Protein AF-A0A151TI60-F1 (afdb_monomer_lite)

pLDDT: mean 70.95, std 10.56, range [42.06, 92.31]

Structure (mmCIF, N/CA/C/O backbone):
data_AF-A0A151TI60-F1
#
_entry.id   AF-A0A151TI60-F1
#
loop_
_atom_site.group_PDB
_atom_site.id
_atom_site.type_symbol
_atom_site.label_atom_id
_atom_site.label_alt_id
_atom_site.label_comp_id
_atom_site.label_asym_id
_atom_site.label_entity_id
_atom_site.label_seq_id
_atom_site.pdbx_PDB_ins_code
_atom_site.Cartn_x
_atom_site.Cartn_y
_atom_site.Cartn_z
_atom_site.occupancy
_atom_site.B_iso_or_equiv
_atom_site.auth_seq_id
_atom_site.auth_comp_id
_atom_site.auth_asym_id
_atom_site.auth_atom_id
_atom_site.pdbx_PDB_model_num
ATOM 1 N N . CYS A 1 1 ? -8.403 -3.399 25.163 1.00 45.44 1 CYS A N 1
ATOM 2 C CA . CYS A 1 1 ? -7.219 -4.277 25.076 1.00 45.44 1 CYS A CA 1
ATOM 3 C C . CYS A 1 1 ? -6.019 -3.353 24.938 1.00 45.44 1 CYS A C 1
ATOM 5 O O . CYS A 1 1 ? -5.718 -2.913 23.835 1.00 45.44 1 CYS A O 1
ATOM 7 N N . ASN A 1 2 ? -5.475 -2.908 26.072 1.00 42.06 2 ASN A N 1
ATOM 8 C CA . ASN A 1 2 ? -4.464 -1.856 26.097 1.00 42.06 2 ASN A CA 1
ATOM 9 C C . ASN A 1 2 ? -3.101 -2.520 26.053 1.00 42.06 2 ASN A C 1
ATOM 11 O O . ASN A 1 2 ? -2.663 -3.144 27.014 1.00 42.06 2 ASN A O 1
ATOM 15 N N . ASN A 1 3 ? -2.501 -2.435 24.875 1.00 53.81 3 ASN A N 1
ATOM 16 C CA . ASN A 1 3 ? -1.227 -3.040 24.566 1.00 53.81 3 ASN A CA 1
ATOM 17 C C . ASN A 1 3 ? -0.144 -2.296 25.352 1.00 53.81 3 ASN A C 1
ATOM 19 O O . ASN A 1 3 ? 0.116 -1.126 25.077 1.00 53.81 3 ASN A O 1
ATOM 23 N N . GLU A 1 4 ? 0.525 -2.971 26.287 1.00 60.88 4 GLU A N 1
ATOM 24 C CA . GLU A 1 4 ? 1.776 -2.479 26.891 1.00 60.88 4 GLU A CA 1
ATOM 25 C C . GLU A 1 4 ? 2.807 -2.066 25.823 1.00 60.88 4 GLU A C 1
ATOM 27 O O . GLU A 1 4 ? 3.604 -1.152 26.024 1.00 60.88 4 GLU A O 1
ATOM 32 N N . VAL A 1 5 ? 2.704 -2.661 24.630 1.00 61.25 5 VAL A N 1
ATOM 33 C CA . VAL A 1 5 ? 3.433 -2.287 23.413 1.00 61.25 5 VAL A CA 1
ATOM 34 C C . VAL A 1 5 ? 3.271 -0.798 23.069 1.00 61.25 5 VAL A C 1
ATOM 36 O O . VAL A 1 5 ? 4.243 -0.148 22.696 1.00 61.25 5 VAL A O 1
ATOM 39 N N . THR A 1 6 ? 2.077 -0.221 23.238 1.00 58.16 6 THR A N 1
ATOM 40 C CA . THR A 1 6 ? 1.814 1.196 22.942 1.00 58.16 6 THR A CA 1
ATOM 41 C C . THR A 1 6 ? 2.590 2.116 23.884 1.00 58.16 6 THR A C 1
ATOM 43 O O . THR A 1 6 ? 3.173 3.100 23.434 1.00 58.16 6 THR A O 1
ATOM 46 N N . LEU A 1 7 ? 2.660 1.784 25.178 1.00 61.22 7 LEU A N 1
ATOM 47 C CA . LEU A 1 7 ? 3.423 2.561 26.163 1.00 61.22 7 LEU A CA 1
ATOM 48 C C . LEU A 1 7 ? 4.919 2.526 25.845 1.00 61.22 7 LEU A C 1
ATOM 50 O O . LEU A 1 7 ? 5.554 3.575 25.784 1.00 61.22 7 LEU A O 1
ATOM 54 N N . HIS A 1 8 ? 5.450 1.339 25.544 1.00 62.22 8 HIS A N 1
ATOM 55 C CA . HIS A 1 8 ? 6.873 1.149 25.266 1.00 62.22 8 HIS A CA 1
ATOM 56 C C . HIS A 1 8 ? 7.339 1.855 23.977 1.00 62.22 8 HIS A C 1
ATOM 58 O O . HIS A 1 8 ? 8.471 2.333 23.907 1.00 62.22 8 HIS A O 1
ATOM 64 N N . ILE A 1 9 ? 6.465 1.971 22.967 1.00 60.25 9 ILE A N 1
ATOM 65 C CA . ILE A 1 9 ? 6.745 2.721 21.728 1.00 60.25 9 ILE A CA 1
ATOM 66 C C . ILE A 1 9 ? 6.664 4.239 21.958 1.00 60.25 9 ILE A C 1
ATOM 68 O O . ILE A 1 9 ? 7.462 4.990 21.397 1.00 60.25 9 ILE A O 1
ATOM 72 N N . THR A 1 10 ? 5.744 4.698 22.812 1.00 58.78 10 THR A N 1
ATOM 73 C CA . THR A 1 10 ? 5.568 6.131 23.123 1.00 58.78 10 THR A CA 1
ATOM 74 C C . THR A 1 10 ? 6.752 6.699 23.920 1.00 58.78 10 THR A C 1
ATOM 76 O O . THR A 1 10 ? 7.045 7.889 23.830 1.00 58.78 10 THR A O 1
ATOM 79 N N . SER A 1 11 ? 7.479 5.857 24.665 1.00 64.44 11 SER A N 1
ATOM 80 C CA . SER A 1 11 ? 8.630 6.274 25.479 1.00 64.44 11 SER A CA 1
ATOM 81 C C . SER A 1 11 ? 9.889 6.630 24.683 1.00 64.44 11 SER A C 1
ATOM 83 O O . SER A 1 11 ? 10.782 7.269 25.237 1.00 64.44 11 SER A O 1
ATOM 85 N N . ASN A 1 12 ? 9.993 6.241 23.407 1.00 65.81 12 ASN A N 1
ATOM 86 C CA . ASN A 1 12 ? 11.116 6.642 22.566 1.00 65.81 12 ASN A CA 1
ATOM 87 C C . ASN A 1 12 ? 10.671 7.754 21.603 1.00 65.81 12 ASN A C 1
ATOM 89 O O . ASN A 1 12 ? 9.950 7.458 20.653 1.00 65.81 12 ASN A O 1
ATOM 93 N N . PRO A 1 13 ? 11.106 9.012 21.788 1.00 57.50 13 PRO A N 1
ATOM 94 C CA . PRO A 1 13 ? 10.595 10.156 21.030 1.00 57.50 13 PRO A CA 1
ATOM 95 C C . PRO A 1 13 ? 10.799 10.027 19.511 1.00 57.50 13 PRO A C 1
ATOM 97 O O . PRO A 1 13 ? 9.941 10.452 18.741 1.00 57.50 13 PRO A O 1
ATOM 100 N N . VAL A 1 14 ? 11.868 9.354 19.071 1.00 60.22 14 VAL A N 1
ATOM 101 C CA . VAL A 1 14 ? 12.149 9.112 17.644 1.00 60.22 14 VAL A CA 1
ATOM 102 C C . VAL A 1 14 ? 11.169 8.102 17.037 1.00 60.22 14 VAL A C 1
ATOM 104 O O . VAL A 1 14 ? 10.744 8.250 15.889 1.00 60.22 14 VAL A O 1
ATOM 107 N N . PHE A 1 15 ? 10.782 7.072 17.796 1.00 59.44 15 PHE A N 1
ATOM 108 C CA . PHE A 1 15 ? 9.762 6.117 17.353 1.00 59.44 15 PHE A CA 1
ATOM 109 C C . PHE A 1 15 ? 8.355 6.652 17.571 1.00 59.44 15 PHE A C 1
ATOM 111 O O . PHE A 1 15 ? 7.479 6.339 16.773 1.00 59.44 15 PHE A O 1
ATOM 118 N N . HIS A 1 16 ? 8.134 7.489 18.580 1.00 63.41 16 HIS A N 1
ATOM 119 C CA . HIS A 1 16 ? 6.850 8.120 18.824 1.00 63.41 16 HIS A CA 1
ATOM 120 C C . HIS A 1 16 ? 6.447 8.995 17.636 1.00 63.41 16 HIS A C 1
ATOM 122 O O . HIS A 1 16 ? 5.323 8.858 17.159 1.00 63.41 16 HIS A O 1
ATOM 128 N N . GLU A 1 17 ? 7.332 9.853 17.127 1.00 64.62 17 GLU A N 1
ATOM 129 C CA . GLU A 1 17 ? 6.992 10.732 16.004 1.00 64.62 17 GLU A CA 1
ATOM 130 C C . GLU A 1 17 ? 6.736 9.929 14.719 1.00 64.62 17 GLU A C 1
ATOM 132 O O . GLU A 1 17 ? 5.673 10.059 14.111 1.00 64.62 17 GLU A O 1
ATOM 137 N N . ARG A 1 18 ? 7.624 8.986 14.367 1.00 68.00 18 ARG A N 1
ATOM 138 C CA . ARG A 1 18 ? 7.428 8.095 13.203 1.00 68.00 18 ARG A CA 1
ATOM 139 C C . ARG A 1 18 ? 6.165 7.236 13.311 1.00 68.00 18 ARG A C 1
ATOM 141 O O . ARG A 1 18 ? 5.431 7.100 12.337 1.00 68.00 18 ARG A O 1
ATOM 148 N N . THR 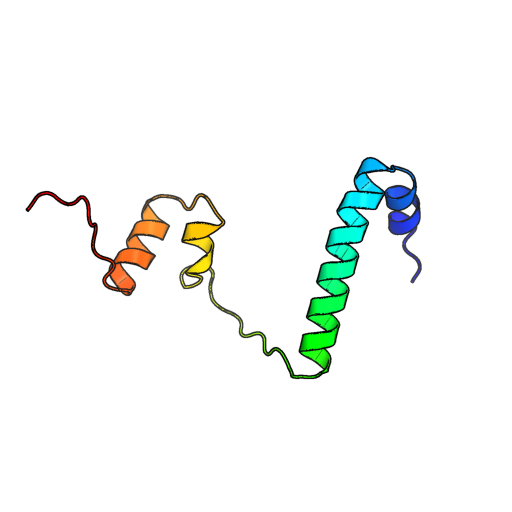A 1 19 ? 5.882 6.689 14.492 1.00 68.19 19 THR A N 1
ATOM 149 C CA . THR A 1 19 ? 4.684 5.866 14.731 1.00 68.19 19 THR A CA 1
ATOM 150 C C . THR A 1 19 ? 3.421 6.719 14.764 1.00 68.19 19 THR A C 1
ATOM 152 O O . THR A 1 19 ? 2.366 6.256 14.345 1.00 68.19 19 THR A O 1
ATOM 155 N N . LYS A 1 20 ? 3.511 7.980 15.204 1.00 75.56 20 LYS A N 1
ATOM 156 C CA . LYS A 1 20 ? 2.391 8.925 15.172 1.00 75.56 20 LYS A CA 1
ATOM 157 C C . LYS A 1 20 ? 1.948 9.191 13.736 1.00 75.56 20 LYS A C 1
ATOM 159 O O . LYS A 1 20 ? 0.750 9.154 13.489 1.00 75.56 20 LYS A O 1
ATOM 164 N N . HIS A 1 21 ? 2.878 9.399 12.803 1.00 75.06 21 HIS A N 1
ATOM 165 C CA . HIS A 1 21 ? 2.532 9.573 11.388 1.00 75.06 21 HIS A CA 1
ATOM 166 C C . HIS A 1 21 ? 1.837 8.334 10.816 1.00 75.06 21 HIS A C 1
ATOM 168 O O . HIS A 1 21 ? 0.713 8.444 10.344 1.00 75.06 21 HIS A O 1
ATOM 174 N N . ILE A 1 22 ? 2.421 7.144 11.004 1.00 75.50 22 ILE A N 1
ATOM 175 C CA . ILE A 1 22 ? 1.808 5.874 10.572 1.00 75.50 22 ILE A CA 1
ATOM 176 C C . ILE A 1 22 ? 0.417 5.684 11.201 1.00 75.50 22 ILE A C 1
ATOM 178 O O . ILE A 1 22 ? -0.515 5.228 10.541 1.00 75.50 22 ILE A O 1
ATOM 182 N N . GLY A 1 23 ? 0.263 6.040 12.478 1.00 81.06 23 GLY A N 1
ATOM 183 C CA . GLY A 1 23 ? -1.008 5.963 13.192 1.00 81.06 23 GLY A CA 1
ATOM 184 C C . GLY A 1 23 ? -2.067 6.912 12.631 1.00 81.06 23 GLY A C 1
ATOM 185 O O . GLY A 1 23 ? -3.212 6.496 12.456 1.00 81.06 23 GLY A O 1
ATOM 186 N N . ILE A 1 24 ? -1.690 8.157 12.320 1.00 82.69 24 ILE A N 1
ATOM 187 C CA . ILE A 1 24 ? -2.579 9.159 11.714 1.00 82.69 24 ILE A CA 1
ATOM 188 C C . ILE A 1 24 ? -2.989 8.724 10.306 1.00 82.69 24 ILE A C 1
ATOM 190 O O . ILE A 1 24 ? -4.178 8.734 9.998 1.00 82.69 24 ILE A O 1
ATOM 194 N N . ASP A 1 25 ? -2.034 8.287 9.486 1.00 79.81 25 ASP A N 1
ATOM 195 C CA . ASP A 1 25 ? -2.294 7.865 8.108 1.00 79.81 25 ASP A CA 1
ATOM 196 C C . ASP A 1 25 ? -3.212 6.635 8.074 1.00 79.81 25 ASP A C 1
ATOM 198 O O . ASP A 1 25 ? -4.189 6.593 7.326 1.00 79.81 25 ASP A O 1
ATOM 202 N N . CYS A 1 26 ? -2.963 5.657 8.951 1.00 83.88 26 CYS A N 1
ATOM 203 C CA . CYS A 1 26 ? -3.814 4.478 9.099 1.00 83.88 26 CYS A CA 1
ATOM 204 C C . CYS A 1 26 ? -5.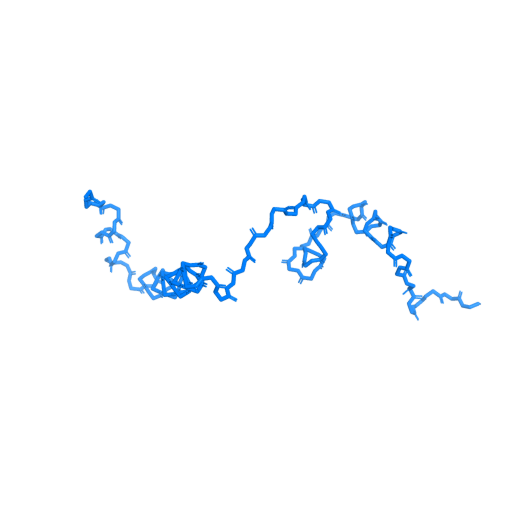234 4.850 9.544 1.00 83.88 26 CYS A C 1
ATOM 206 O O . CYS A 1 26 ? -6.211 4.341 8.991 1.00 83.88 26 CYS A O 1
ATOM 208 N N . TYR A 1 27 ? -5.360 5.756 10.519 1.00 87.50 27 TYR A N 1
ATOM 209 C CA . TYR A 1 27 ? -6.661 6.236 10.978 1.00 87.50 27 TYR A CA 1
ATOM 210 C C . TYR A 1 27 ? -7.426 6.939 9.850 1.00 87.50 27 TYR A C 1
ATOM 212 O O . TYR A 1 27 ? -8.588 6.615 9.612 1.00 87.50 27 TYR A O 1
ATOM 220 N N . PHE A 1 28 ? -6.759 7.829 9.113 1.00 85.62 28 PHE A N 1
ATOM 221 C CA . PHE A 1 28 ? -7.350 8.569 8.002 1.00 85.62 28 PHE A CA 1
ATOM 222 C C . PHE A 1 28 ? -7.848 7.641 6.887 1.00 85.62 28 PHE A C 1
ATOM 224 O O . PHE A 1 28 ? -9.009 7.723 6.487 1.00 85.62 28 PHE A O 1
ATOM 231 N N . VAL A 1 29 ? -7.005 6.712 6.419 1.00 85.62 29 VAL A N 1
ATOM 232 C CA . VAL A 1 29 ? -7.395 5.748 5.376 1.00 85.62 29 VAL A CA 1
ATOM 233 C C . VAL A 1 29 ? -8.552 4.873 5.858 1.00 85.62 29 VAL A C 1
ATOM 235 O O . VAL A 1 29 ? -9.515 4.665 5.123 1.00 85.62 29 VAL A O 1
ATOM 238 N N . LYS A 1 30 ? -8.508 4.404 7.110 1.00 87.31 30 LYS A N 1
ATOM 239 C CA . LYS A 1 30 ? -9.584 3.593 7.690 1.00 87.31 30 LYS A CA 1
ATOM 240 C C . LYS A 1 30 ? -10.908 4.353 7.754 1.00 87.31 30 LYS A C 1
ATOM 242 O O . LYS A 1 30 ? -11.942 3.775 7.432 1.00 87.31 30 LYS A O 1
ATOM 247 N N . GLU A 1 31 ? -10.889 5.622 8.157 1.00 91.38 31 GLU A N 1
ATOM 248 C CA . GLU A 1 31 ? -12.086 6.467 8.196 1.00 91.38 31 GLU A CA 1
ATOM 249 C C . GLU A 1 31 ? -12.702 6.613 6.799 1.00 91.38 31 GLU A C 1
ATOM 251 O O . GLU A 1 31 ? -13.906 6.426 6.634 1.00 91.38 31 GLU A O 1
ATOM 256 N N . LYS A 1 32 ? -11.863 6.844 5.784 1.00 88.62 32 LYS A N 1
ATOM 257 C CA . LYS A 1 32 ? -12.282 6.998 4.385 1.00 88.62 32 LYS A CA 1
ATOM 258 C C . LYS A 1 32 ? -12.824 5.715 3.752 1.00 88.62 32 LYS A C 1
ATOM 260 O O . LYS A 1 32 ? -13.713 5.768 2.904 1.00 88.62 32 LYS A O 1
ATOM 265 N N . VAL A 1 33 ? -12.324 4.557 4.179 1.00 88.38 33 VAL A N 1
ATOM 266 C CA . VAL A 1 33 ? -12.894 3.259 3.786 1.00 88.38 33 VAL A CA 1
ATOM 267 C C . VAL A 1 33 ? -14.251 3.036 4.456 1.00 88.38 33 VAL A C 1
ATOM 269 O O . VAL A 1 33 ? -15.203 2.620 3.801 1.00 88.38 33 VAL A O 1
ATOM 272 N N . LEU A 1 34 ? -14.379 3.358 5.748 1.00 88.81 34 LEU A N 1
ATOM 273 C CA . LEU A 1 34 ? -15.647 3.225 6.477 1.00 88.81 34 LEU A CA 1
ATOM 274 C C . LEU A 1 34 ? -16.729 4.181 5.960 1.00 88.81 34 LEU A C 1
ATOM 276 O O . LEU A 1 34 ? -17.900 3.806 5.923 1.00 88.81 34 LEU A O 1
ATOM 280 N N . SER A 1 35 ? -16.352 5.383 5.519 1.00 92.31 35 SER A N 1
ATOM 281 C CA . SER A 1 35 ? -17.269 6.322 4.864 1.00 92.31 35 SER A CA 1
ATOM 282 C C . SER A 1 35 ? -17.644 5.913 3.434 1.00 92.31 35 SER A C 1
ATOM 284 O O . SER A 1 35 ? -18.427 6.612 2.796 1.00 92.31 35 SER A O 1
ATOM 286 N N . SER A 1 36 ? -17.119 4.784 2.931 1.00 88.81 36 SER A N 1
ATOM 287 C CA . SER A 1 36 ? -17.275 4.313 1.545 1.00 88.81 36 SER A CA 1
ATOM 288 C C . SER A 1 36 ? -16.786 5.314 0.487 1.00 88.81 36 SER A C 1
ATOM 290 O O . SER A 1 36 ? -17.145 5.206 -0.683 1.00 88.81 36 SER A O 1
ATOM 292 N N . GLU A 1 37 ? -15.958 6.285 0.884 1.00 88.06 37 GLU A N 1
ATOM 293 C CA . GLU A 1 37 ? -15.320 7.250 -0.019 1.00 88.06 37 GLU A CA 1
ATOM 294 C C . GLU A 1 37 ? -14.127 6.615 -0.747 1.00 88.06 37 GLU A C 1
ATOM 296 O O . GLU A 1 37 ? -13.808 6.987 -1.874 1.00 88.06 37 GLU A O 1
ATOM 301 N N . ILE A 1 38 ? -13.499 5.618 -0.114 1.00 87.94 38 ILE A N 1
ATOM 302 C CA . ILE A 1 38 ? -12.453 4.777 -0.693 1.00 87.94 38 ILE A CA 1
ATOM 303 C C . ILE A 1 38 ? -12.914 3.320 -0.638 1.00 87.94 38 ILE A C 1
ATOM 305 O O . ILE A 1 38 ? -13.307 2.817 0.411 1.00 87.94 38 ILE A O 1
ATOM 309 N N . THR A 1 39 ? -12.822 2.622 -1.764 1.00 84.81 39 THR A N 1
ATOM 310 C CA . THR A 1 39 ? -12.984 1.167 -1.842 1.00 84.81 39 THR A CA 1
ATOM 311 C C . THR A 1 39 ? -11.620 0.538 -2.096 1.00 84.81 39 THR A C 1
ATOM 313 O O . THR A 1 39 ? -10.811 1.068 -2.855 1.00 84.81 39 THR A O 1
ATOM 316 N N . THR A 1 40 ? -11.323 -0.558 -1.401 1.00 81.88 40 THR A N 1
ATOM 317 C CA . THR A 1 40 ? -10.052 -1.273 -1.541 1.00 81.88 40 THR A CA 1
ATOM 318 C C . THR A 1 40 ? -10.314 -2.643 -2.137 1.00 81.88 40 THR A C 1
ATOM 320 O O . THR A 1 40 ? -10.942 -3.478 -1.485 1.00 81.88 40 THR A O 1
ATOM 323 N N . ASP A 1 41 ? -9.788 -2.884 -3.331 1.00 84.06 41 ASP A N 1
ATOM 324 C CA . ASP A 1 41 ? -9.787 -4.202 -3.953 1.00 84.06 41 ASP A CA 1
ATOM 325 C C . ASP A 1 41 ? -8.427 -4.870 -3.770 1.00 84.06 41 ASP A C 1
ATOM 327 O O . ASP A 1 41 ? -7.373 -4.230 -3.824 1.00 84.06 41 ASP A O 1
ATOM 331 N N . PHE A 1 42 ? -8.445 -6.181 -3.545 1.00 79.75 42 PHE A N 1
ATOM 332 C CA . PHE A 1 42 ? -7.218 -6.960 -3.498 1.00 79.75 42 PHE A CA 1
ATOM 333 C C . PHE A 1 42 ? -6.650 -7.113 -4.911 1.00 79.75 42 PHE A C 1
ATOM 335 O O . PHE A 1 42 ? -7.289 -7.696 -5.787 1.00 79.75 42 PHE A O 1
ATOM 342 N N . VAL A 1 43 ? -5.423 -6.638 -5.109 1.00 77.00 43 VAL A N 1
ATOM 343 C CA . VAL A 1 43 ? -4.649 -6.837 -6.337 1.00 77.00 43 VAL A CA 1
ATOM 344 C C . VAL A 1 43 ? -3.494 -7.780 -6.018 1.00 77.00 43 VAL A C 1
ATOM 346 O O . VAL A 1 43 ? -2.831 -7.638 -4.992 1.00 77.00 43 VAL A O 1
ATOM 349 N N . SER A 1 44 ? -3.265 -8.778 -6.875 1.00 77.00 44 SER A N 1
ATOM 350 C CA . SER A 1 44 ? -2.126 -9.682 -6.703 1.00 77.00 44 SER A CA 1
ATOM 351 C C . SER A 1 44 ? -0.818 -8.896 -6.853 1.00 77.00 44 SER A C 1
ATOM 353 O O . SER A 1 44 ? -0.737 -7.995 -7.683 1.00 77.00 44 SER A O 1
ATOM 355 N N . SER A 1 45 ? 0.236 -9.245 -6.111 1.00 70.69 45 SER A N 1
ATOM 356 C CA . SER A 1 45 ? 1.522 -8.527 -6.199 1.00 70.69 45 SER A CA 1
ATOM 357 C C . SER A 1 45 ? 2.137 -8.542 -7.606 1.00 70.69 45 SER A C 1
ATOM 359 O O . SER A 1 45 ? 2.905 -7.657 -7.955 1.00 70.69 45 SER A O 1
ATOM 361 N N . ASN A 1 46 ? 1.794 -9.531 -8.441 1.00 68.56 46 ASN A N 1
ATOM 362 C CA . ASN A 1 46 ? 2.245 -9.574 -9.837 1.00 68.56 46 ASN A CA 1
ATOM 363 C C . ASN A 1 46 ? 1.495 -8.581 -10.740 1.00 68.56 46 ASN A C 1
ATOM 365 O O . ASN A 1 46 ? 1.955 -8.299 -11.842 1.00 68.56 46 ASN A O 1
ATOM 369 N N . ASP A 1 47 ? 0.352 -8.074 -10.285 1.00 68.25 47 ASP A N 1
ATOM 370 C CA . ASP A 1 47 ? -0.507 -7.125 -10.996 1.00 68.25 47 ASP A CA 1
ATOM 371 C C . ASP A 1 47 ? -0.471 -5.724 -10.362 1.00 68.25 47 ASP A C 1
ATOM 373 O O . ASP A 1 47 ? -1.109 -4.789 -10.850 1.00 68.25 47 ASP A O 1
ATOM 377 N N . GLN A 1 48 ? 0.282 -5.560 -9.272 1.00 75.12 48 GLN A N 1
ATOM 378 C CA . GLN A 1 48 ? 0.392 -4.311 -8.537 1.00 75.12 48 GLN A CA 1
ATOM 379 C C . GLN A 1 48 ? 1.419 -3.388 -9.210 1.00 75.12 48 GLN A C 1
ATOM 381 O O . GLN A 1 48 ? 2.593 -3.349 -8.857 1.00 75.12 48 GLN A O 1
ATOM 386 N N . LEU A 1 49 ? 0.962 -2.609 -10.196 1.00 69.56 49 LEU A N 1
ATOM 387 C CA . LEU A 1 49 ? 1.797 -1.679 -10.978 1.00 69.56 49 LEU A CA 1
ATOM 388 C C . LEU A 1 49 ? 2.596 -0.687 -10.121 1.00 69.56 4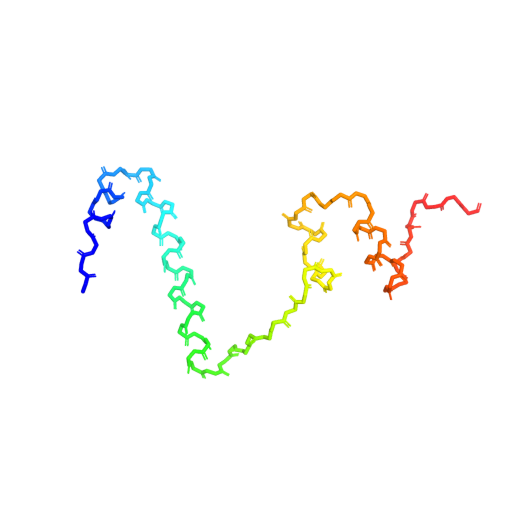9 LEU A C 1
ATOM 390 O O . LEU A 1 49 ? 3.708 -0.305 -10.483 1.00 69.56 49 LEU A O 1
ATOM 394 N N . ALA A 1 50 ? 2.033 -0.270 -8.986 1.00 69.50 50 ALA A N 1
ATOM 395 C CA . ALA A 1 50 ? 2.683 0.657 -8.067 1.00 69.50 50 ALA A CA 1
ATOM 396 C C . ALA A 1 50 ? 4.007 0.105 -7.514 1.00 69.50 50 ALA A C 1
ATOM 398 O O . ALA A 1 50 ? 4.901 0.891 -7.202 1.00 69.50 50 ALA A O 1
ATOM 399 N N . ASP A 1 51 ? 4.161 -1.220 -7.454 1.00 67.06 51 ASP A N 1
ATOM 400 C CA . ASP A 1 51 ? 5.358 -1.861 -6.916 1.00 67.06 51 ASP A CA 1
ATOM 401 C C . ASP A 1 51 ? 6.589 -1.598 -7.789 1.00 67.06 51 ASP A C 1
ATOM 403 O O . ASP A 1 51 ? 7.695 -1.570 -7.264 1.00 67.06 51 ASP A O 1
ATOM 407 N N . ILE A 1 52 ? 6.421 -1.306 -9.089 1.00 67.19 52 ILE A N 1
ATOM 408 C CA . ILE A 1 52 ? 7.531 -0.868 -9.958 1.00 67.19 52 ILE A CA 1
ATOM 409 C C . ILE A 1 52 ? 8.143 0.444 -9.455 1.00 67.19 52 ILE A C 1
ATOM 411 O O . ILE A 1 52 ? 9.347 0.659 -9.590 1.00 67.19 52 ILE A O 1
ATOM 415 N N . PHE A 1 53 ? 7.322 1.326 -8.886 1.00 66.31 53 PHE A N 1
ATOM 416 C CA . PHE A 1 53 ? 7.735 2.669 -8.483 1.00 66.31 53 PHE A CA 1
ATOM 417 C C . PHE A 1 53 ? 8.117 2.768 -7.005 1.00 66.31 53 PHE A C 1
ATOM 419 O O . PHE A 1 53 ? 8.804 3.713 -6.619 1.00 66.31 53 PHE A O 1
ATOM 426 N N . THR A 1 54 ? 7.676 1.823 -6.173 1.00 63.44 54 THR A N 1
ATOM 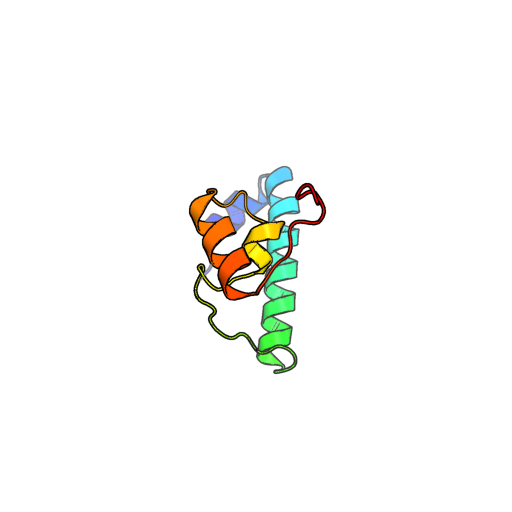427 C CA . THR A 1 54 ? 7.872 1.866 -4.715 1.00 63.44 54 THR A CA 1
ATOM 428 C C . THR A 1 54 ? 8.796 0.771 -4.192 1.00 63.44 54 THR A C 1
ATOM 430 O O . THR A 1 54 ? 9.332 0.907 -3.091 1.00 63.44 54 THR A O 1
ATOM 433 N N . ILE A 1 55 ? 9.023 -0.292 -4.969 1.00 64.69 55 ILE A N 1
ATOM 434 C CA . ILE A 1 55 ? 9.827 -1.446 -4.572 1.00 64.69 55 ILE A CA 1
ATOM 435 C C . ILE A 1 55 ? 10.894 -1.700 -5.638 1.00 64.69 55 ILE A C 1
ATOM 437 O O . ILE A 1 55 ? 10.624 -1.712 -6.836 1.00 64.69 55 ILE A O 1
ATOM 441 N N . SER A 1 56 ? 12.128 -1.973 -5.210 1.00 62.03 56 SER A N 1
ATOM 442 C CA . SER A 1 56 ? 13.144 -2.554 -6.093 1.00 62.03 56 SER A CA 1
ATOM 443 C C . SER A 1 56 ? 12.742 -3.988 -6.456 1.00 62.03 56 SER A C 1
ATOM 445 O O . SER A 1 56 ? 13.190 -4.954 -5.833 1.00 62.03 56 SER A O 1
ATOM 447 N N . LEU A 1 57 ? 11.848 -4.132 -7.433 1.00 64.25 57 LEU A N 1
ATOM 448 C CA . LEU A 1 57 ? 11.423 -5.422 -7.960 1.00 64.25 57 LEU A CA 1
ATOM 449 C C . LEU A 1 57 ? 12.599 -6.121 -8.651 1.00 64.25 57 LEU A C 1
ATOM 451 O O . LEU A 1 57 ? 13.435 -5.501 -9.312 1.00 64.25 57 LEU A O 1
ATOM 455 N N . LYS A 1 58 ? 12.667 -7.448 -8.520 1.00 66.12 58 LYS A N 1
ATOM 456 C CA . LYS A 1 58 ? 13.663 -8.245 -9.248 1.00 66.12 58 LYS A CA 1
ATOM 457 C C . LYS A 1 58 ? 13.338 -8.183 -10.743 1.00 66.12 58 LYS A C 1
ATOM 459 O O . LYS A 1 58 ? 12.172 -8.280 -11.118 1.00 66.12 58 LYS A O 1
ATOM 464 N N . GLY A 1 59 ? 14.365 -8.090 -11.593 1.00 66.31 59 GLY A N 1
ATOM 465 C CA . GLY A 1 59 ? 14.232 -7.926 -13.052 1.00 66.31 59 GLY A CA 1
ATOM 466 C C . GLY A 1 59 ? 13.143 -8.773 -13.742 1.00 66.31 59 GLY A C 1
ATOM 467 O O . GLY A 1 59 ? 12.414 -8.224 -14.566 1.00 66.31 59 GLY A O 1
ATOM 468 N N . PRO A 1 60 ? 12.938 -10.058 -13.386 1.00 69.62 60 PRO A N 1
ATOM 469 C CA . PRO A 1 60 ? 11.872 -10.874 -13.976 1.00 69.62 60 PRO A CA 1
ATOM 470 C C . PRO A 1 60 ? 10.441 -10.381 -13.696 1.00 69.62 60 PRO A C 1
ATOM 472 O O . PRO A 1 60 ? 9.579 -10.509 -14.562 1.00 69.62 60 PRO A O 1
ATOM 475 N N . GLN A 1 61 ? 10.172 -9.810 -12.515 1.00 66.00 61 GLN A N 1
ATOM 476 C CA . GLN A 1 61 ? 8.849 -9.260 -12.180 1.00 66.00 61 GLN A CA 1
ATOM 477 C C . GLN A 1 61 ? 8.579 -7.964 -12.944 1.00 66.00 61 GLN A C 1
ATOM 479 O O . GLN A 1 61 ? 7.492 -7.803 -13.491 1.00 66.00 61 GLN A O 1
ATOM 484 N N . VAL A 1 62 ? 9.589 -7.096 -13.068 1.00 65.38 62 VAL A N 1
ATOM 485 C CA . VAL A 1 62 ? 9.498 -5.880 -13.892 1.00 65.38 62 VAL A CA 1
ATOM 486 C C . VAL A 1 62 ? 9.210 -6.248 -15.347 1.00 65.38 62 VAL A C 1
ATOM 488 O O . VAL A 1 62 ? 8.276 -5.720 -15.940 1.00 65.38 62 VAL A O 1
ATOM 491 N N . ALA A 1 63 ? 9.942 -7.219 -15.904 1.00 67.88 63 ALA A N 1
ATOM 492 C CA . ALA A 1 63 ? 9.732 -7.677 -17.276 1.00 67.88 63 ALA A CA 1
ATOM 493 C C . ALA A 1 63 ? 8.327 -8.266 -17.497 1.00 67.88 63 ALA A C 1
ATOM 495 O O . ALA A 1 63 ? 7.707 -8.003 -18.525 1.00 67.88 63 ALA A O 1
ATOM 496 N N . CYS A 1 64 ? 7.804 -9.040 -16.539 1.00 70.81 64 CYS A N 1
ATOM 497 C CA . CYS A 1 64 ? 6.451 -9.595 -16.611 1.00 70.81 64 CYS A CA 1
ATOM 498 C C . CYS A 1 64 ? 5.391 -8.485 -16.696 1.00 70.81 64 CYS A C 1
ATOM 500 O O . CYS A 1 64 ? 4.525 -8.518 -17.572 1.00 70.81 64 CYS A O 1
ATOM 502 N N . ILE A 1 65 ? 5.507 -7.472 -15.835 1.00 67.44 65 ILE A N 1
ATOM 503 C CA . ILE A 1 65 ? 4.560 -6.358 -15.784 1.00 67.44 65 ILE A CA 1
ATOM 504 C C . ILE A 1 65 ? 4.667 -5.483 -17.045 1.00 67.44 65 ILE A C 1
ATOM 506 O O . ILE A 1 65 ? 3.643 -5.171 -17.655 1.00 67.44 65 ILE A O 1
ATOM 510 N N . CYS A 1 66 ? 5.885 -5.157 -17.497 1.00 70.88 66 CYS A N 1
ATOM 511 C CA . CYS A 1 66 ? 6.100 -4.379 -18.721 1.00 70.88 66 CYS A CA 1
ATOM 512 C C . CYS A 1 66 ? 5.530 -5.082 -19.965 1.00 70.88 66 CYS A C 1
ATOM 514 O O . CYS A 1 66 ? 4.854 -4.450 -20.778 1.00 70.88 66 CYS A O 1
ATOM 516 N N . ASN A 1 67 ? 5.742 -6.398 -20.092 1.00 70.44 67 ASN A N 1
ATOM 517 C CA . ASN A 1 67 ? 5.229 -7.181 -21.221 1.00 70.44 67 ASN A CA 1
ATOM 518 C C . ASN A 1 67 ? 3.702 -7.295 -21.208 1.00 70.44 67 ASN A C 1
ATOM 520 O O . ASN A 1 67 ? 3.070 -7.218 -22.259 1.00 70.44 67 ASN A O 1
ATOM 524 N N . LYS A 1 68 ? 3.094 -7.451 -20.026 1.00 71.44 68 LYS A N 1
ATOM 525 C CA . LYS A 1 68 ? 1.635 -7.553 -19.888 1.00 71.44 68 LYS A CA 1
ATOM 526 C C . LYS A 1 68 ? 0.915 -6.274 -20.322 1.00 71.44 68 LYS A C 1
ATOM 528 O O . LYS A 1 68 ? -0.196 -6.352 -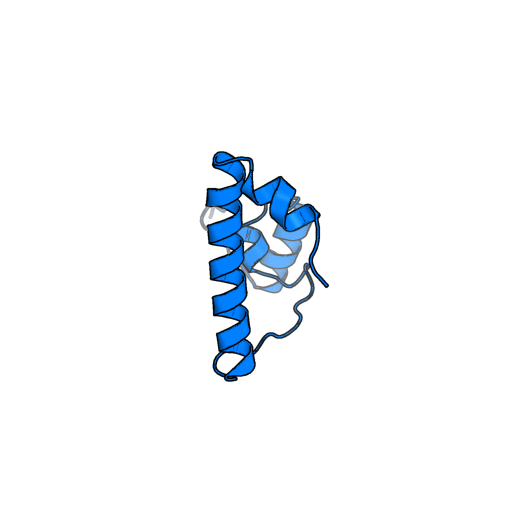20.839 1.00 71.44 68 LYS A O 1
ATOM 533 N N . HIS A 1 69 ? 1.542 -5.116 -20.127 1.00 64.81 69 HIS A N 1
ATOM 534 C CA . HIS A 1 69 ? 0.923 -3.812 -20.370 1.00 64.81 69 HIS A CA 1
ATOM 535 C C . HIS A 1 69 ? 1.452 -3.077 -21.611 1.00 64.81 69 HIS A C 1
ATOM 537 O O . HIS A 1 69 ? 1.046 -1.943 -21.854 1.00 64.81 69 HIS A O 1
ATOM 543 N N . GLY A 1 70 ? 2.320 -3.707 -22.415 1.00 67.00 70 GLY A N 1
ATOM 544 C CA . GLY A 1 70 ? 2.853 -3.104 -23.642 1.00 67.00 70 GLY A CA 1
ATOM 545 C C . GLY A 1 70 ? 3.721 -1.872 -23.379 1.00 67.00 70 GLY A C 1
ATOM 546 O O . GLY A 1 70 ? 3.738 -0.939 -24.181 1.00 67.00 70 GLY A O 1
ATOM 547 N N . SER A 1 71 ? 4.402 -1.836 -22.233 1.00 68.00 71 SER A N 1
ATOM 548 C CA . SER A 1 71 ? 5.302 -0.741 -21.879 1.00 68.00 71 SER A CA 1
ATOM 549 C C . SER A 1 71 ? 6.467 -0.700 -22.870 1.00 68.00 71 SER A C 1
ATOM 551 O O . SER A 1 71 ? 7.162 -1.698 -23.050 1.00 68.00 71 SER A O 1
ATOM 553 N N . TYR A 1 72 ? 6.668 0.442 -23.527 1.00 67.44 72 TYR A N 1
ATOM 554 C CA . TYR A 1 72 ? 7.739 0.637 -24.501 1.00 67.44 72 TYR A CA 1
ATOM 555 C C . TYR A 1 72 ? 8.966 1.247 -23.820 1.00 67.44 72 TYR A C 1
ATOM 557 O O . TYR A 1 72 ? 8.861 2.217 -23.068 1.00 67.44 72 TYR A O 1
ATOM 565 N N . ASP A 1 73 ? 10.136 0.666 -24.079 1.00 68.75 73 ASP A N 1
ATOM 566 C CA . ASP A 1 73 ? 11.407 1.227 -23.634 1.00 68.75 73 ASP A CA 1
ATOM 567 C C . ASP A 1 73 ? 11.766 2.428 -24.519 1.00 68.75 73 ASP A C 1
ATOM 569 O O . ASP A 1 73 ? 12.073 2.279 -25.701 1.00 68.75 73 ASP A O 1
ATOM 573 N N . ILE A 1 74 ? 11.716 3.630 -23.943 1.00 71.25 74 ILE A N 1
ATOM 574 C CA . ILE A 1 74 ? 12.066 4.882 -24.632 1.00 71.25 74 ILE A CA 1
ATOM 575 C C . ILE A 1 74 ? 13.564 5.013 -24.936 1.00 71.25 74 ILE A C 1
ATOM 577 O O . ILE A 1 74 ? 13.953 5.924 -25.664 1.00 71.25 74 ILE A O 1
ATOM 581 N N . TYR A 1 75 ? 14.395 4.129 -24.381 1.00 71.69 75 TYR A N 1
ATOM 582 C CA . TYR A 1 75 ? 15.835 4.074 -24.618 1.00 71.69 75 TYR A CA 1
ATOM 583 C C . TYR A 1 75 ? 16.243 2.918 -25.540 1.00 71.69 75 TYR A C 1
ATOM 585 O O . TYR A 1 75 ? 17.436 2.765 -25.816 1.00 71.69 75 TYR A O 1
ATOM 593 N N . ALA A 1 76 ? 15.290 2.114 -26.032 1.00 65.62 76 ALA A N 1
ATOM 594 C CA . ALA A 1 76 ? 15.593 1.070 -26.999 1.00 65.62 76 ALA A CA 1
ATOM 595 C C . ALA A 1 76 ? 16.146 1.707 -28.291 1.00 65.62 76 ALA A C 1
ATOM 597 O O . ALA A 1 76 ? 15.530 2.636 -28.823 1.00 65.62 76 ALA A O 1
ATOM 598 N N . PRO A 1 77 ? 17.310 1.254 -28.796 1.00 61.94 77 PRO A N 1
ATOM 599 C CA . PRO A 1 77 ? 17.865 1.777 -30.035 1.00 61.94 77 PRO A CA 1
ATOM 600 C C . PRO A 1 77 ? 16.924 1.456 -31.201 1.00 61.94 77 PRO A C 1
ATOM 602 O O . PRO A 1 77 ? 16.439 0.330 -31.325 1.00 61.94 77 PRO A O 1
ATOM 605 N N . VAL A 1 78 ? 16.667 2.484 -32.010 1.00 64.31 78 VAL A N 1
ATOM 606 C CA . VAL A 1 78 ? 15.818 2.453 -33.211 1.00 64.31 78 VAL A CA 1
ATOM 607 C C . VAL A 1 78 ? 16.478 1.680 -34.345 1.00 64.31 78 VAL A C 1
ATOM 609 O O . VAL A 1 78 ? 17.716 1.812 -34.495 1.00 64.31 78 VAL A O 1
#

Radius of gyration: 19.52 Å; chains: 1; bounding box: 35×22×60 Å

Organism: Cajanus cajan (NCBI:txid3821)

Sequence (78 aa):
CNNEVTLHITSNPVFHERTKHIGIDCYFVKEKVLSSEITTDFVSSNDQLADIFTISLKGPQVACICNKHGSYDIYAPV

Foldseek 3Di:
DDDPVVVVQCVPVVSVVVVVVVVVVVVVVVVCVVVVVDDDDDDDPLQPPCCVVVPPDDPVSVVSNCVVVVPDDPPPDD

Secondary structure (DSSP, 8-state):
---HHHHHHHTSHHHHHHHHHHHHHHHHHHHHHHTTSS------T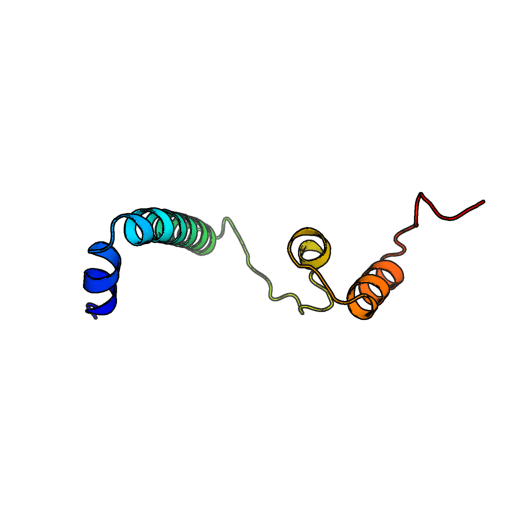TT-TTHHHHS---HHHHHHHHHHHT---TTS--